Protein AF-A0A224YWE9-F1 (afdb_monomer_lite)

Organism: NCBI:txid60191

Radius of gyration: 20.82 Å; chains: 1; bounding box: 36×43×81 Å

Secondary structure (DSSP, 8-state):
-PPPPP-------SS-EEEEEEEETTEEEEEE--TTS-SSPPPEEEEEEEEE-SSSEEEEEEEEEE-TT--EEEEEEEEPTT-SEEEEEEEETTEEEEEEEE---TTGGGSSTT--SS-SS----------PPP-

InterPro domains:
  IPR015943 WD40/YVTN repeat-like-containing domain superfamily [G3DSA:2.130.10.10] (9-130)
  IPR045260 Guanine nucleotide-exchange factor Sec12-like [PTHR23284] (10-113)

Sequence (135 aa):
MALPKSGELLARVNFPLYSINVITERHILVAGGGGKSRTGIPNKIEIYELVPTKTTCKAEPVTRYPTGDCAIMNSTVFFHKGRKSFALAAGADEHCQMYTMRYCLLEDCREEDGDTRSERDRRGSSTALRRRRRS

Structure (mmCIF, N/CA/C/O backbone):
data_AF-A0A224YWE9-F1
#
_entry.id   AF-A0A224YWE9-F1
#
loop_
_atom_site.group_PDB
_atom_site.id
_atom_site.type_symbol
_atom_site.label_atom_id
_atom_site.label_alt_id
_atom_site.label_comp_id
_atom_site.label_asym_id
_atom_site.label_entity_id
_atom_site.label_seq_id
_atom_site.pdbx_PDB_ins_code
_atom_site.Cartn_x
_atom_site.Cartn_y
_atom_site.Cartn_z
_atom_site.occupancy
_atom_site.B_iso_or_equiv
_atom_site.auth_seq_id
_atom_site.auth_comp_id
_atom_site.auth_asym_id
_atom_site.auth_atom_id
_atom_site.pdbx_PDB_model_num
ATOM 1 N N . MET A 1 1 ? 4.416 -9.332 37.483 1.00 44.47 1 MET A N 1
ATOM 2 C CA . MET A 1 1 ? 3.768 -8.671 36.330 1.00 44.47 1 MET A CA 1
ATOM 3 C C . MET A 1 1 ? 4.340 -9.290 35.068 1.00 44.47 1 MET A C 1
ATOM 5 O O . MET A 1 1 ? 5.552 -9.252 34.908 1.00 44.47 1 MET A O 1
ATOM 9 N N . ALA A 1 2 ? 3.521 -9.942 34.242 1.00 56.31 2 ALA A N 1
ATOM 10 C CA . ALA A 1 2 ? 3.990 -10.469 32.961 1.00 56.31 2 ALA A CA 1
ATOM 11 C C . ALA A 1 2 ? 4.373 -9.293 32.049 1.00 56.31 2 ALA A C 1
ATOM 13 O O . ALA A 1 2 ? 3.619 -8.321 31.980 1.00 56.31 2 ALA A O 1
ATOM 14 N N . LEU A 1 3 ? 5.537 -9.362 31.389 1.00 58.19 3 LEU A N 1
ATOM 15 C CA . LEU A 1 3 ? 5.914 -8.370 30.382 1.00 58.19 3 LEU A CA 1
ATOM 16 C C . LEU A 1 3 ? 4.797 -8.272 29.328 1.00 58.19 3 LEU A C 1
ATOM 18 O O . LEU A 1 3 ? 4.246 -9.313 28.949 1.00 58.19 3 LEU A O 1
ATOM 22 N N . PRO A 1 4 ? 4.457 -7.062 28.846 1.00 58.03 4 PRO A N 1
ATOM 23 C CA . PRO A 1 4 ? 3.504 -6.925 27.756 1.00 58.03 4 PRO A CA 1
ATOM 24 C C . PRO A 1 4 ? 3.994 -7.781 26.587 1.00 58.03 4 PRO A C 1
ATOM 26 O O . PRO A 1 4 ? 5.151 -7.674 26.174 1.00 58.03 4 PRO A O 1
ATOM 29 N N . LYS A 1 5 ? 3.134 -8.694 26.118 1.00 63.00 5 LYS A N 1
ATOM 30 C CA . LYS A 1 5 ? 3.446 -9.583 24.996 1.00 63.00 5 LYS A CA 1
ATOM 31 C C . LYS A 1 5 ? 3.948 -8.731 23.830 1.00 63.00 5 LYS A C 1
ATOM 33 O O . LYS A 1 5 ? 3.297 -7.757 23.454 1.00 63.00 5 LYS A O 1
ATOM 38 N N . SER A 1 6 ? 5.115 -9.092 23.297 1.00 73.19 6 SER A N 1
ATOM 39 C CA . SER A 1 6 ? 5.687 -8.458 22.111 1.00 73.19 6 SER A CA 1
ATOM 40 C C . SER A 1 6 ? 4.702 -8.550 20.944 1.00 73.19 6 SER A C 1
ATOM 42 O O . SER A 1 6 ? 3.916 -9.496 20.893 1.00 73.19 6 SER A O 1
ATOM 44 N N . GLY A 1 7 ? 4.746 -7.565 20.043 1.00 73.69 7 GLY A N 1
ATOM 45 C CA . GLY A 1 7 ? 3.733 -7.321 19.010 1.00 73.69 7 GLY A CA 1
ATOM 46 C C . GLY A 1 7 ? 3.218 -8.559 18.263 1.00 73.69 7 GLY A C 1
ATOM 47 O O . GLY A 1 7 ? 3.940 -9.530 18.044 1.00 73.69 7 GLY A O 1
ATOM 48 N N . GLU A 1 8 ? 1.948 -8.502 17.862 1.00 84.88 8 GLU A N 1
ATOM 49 C CA . GLU A 1 8 ? 1.276 -9.562 17.109 1.00 84.88 8 GLU A CA 1
ATOM 50 C C . GLU A 1 8 ? 1.411 -9.347 15.594 1.00 84.88 8 GLU A C 1
ATOM 52 O O . GLU A 1 8 ? 1.525 -8.221 15.106 1.00 84.88 8 GLU A O 1
ATOM 57 N N . LEU A 1 9 ? 1.404 -10.444 14.836 1.00 88.31 9 LEU A N 1
ATOM 58 C CA . LEU A 1 9 ? 1.421 -10.409 13.378 1.00 88.31 9 LEU A CA 1
ATOM 59 C C . LEU A 1 9 ? 0.101 -9.829 12.840 1.00 88.31 9 LEU A C 1
ATOM 61 O O . LEU A 1 9 ? -0.935 -10.482 12.923 1.00 88.31 9 LEU A O 1
ATOM 65 N N . LEU A 1 10 ? 0.165 -8.645 12.226 1.00 90.88 10 LEU A N 1
ATOM 66 C CA . LEU A 1 10 ? -0.993 -7.976 11.619 1.00 90.88 10 LEU A CA 1
ATOM 67 C C . LEU A 1 10 ? -1.461 -8.643 10.318 1.00 90.88 10 LEU A C 1
ATOM 69 O O . LEU A 1 10 ? -2.640 -8.959 10.178 1.00 90.88 10 LEU A O 1
ATOM 73 N N . ALA A 1 11 ? -0.546 -8.842 9.365 1.00 91.75 11 ALA A N 1
ATOM 74 C CA . ALA A 1 11 ? -0.817 -9.459 8.067 1.00 91.75 11 ALA A CA 1
ATOM 75 C C . ALA A 1 11 ? 0.463 -10.010 7.428 1.00 91.75 11 ALA A C 1
ATOM 77 O O . ALA A 1 11 ? 1.579 -9.610 7.767 1.00 91.75 11 ALA A O 1
ATOM 78 N N . ARG A 1 12 ? 0.288 -10.917 6.461 1.00 92.75 12 ARG A N 1
ATOM 79 C CA . ARG A 1 12 ? 1.342 -11.349 5.537 1.00 92.75 12 ARG A CA 1
ATOM 80 C C . ARG A 1 12 ? 1.059 -10.776 4.158 1.00 92.75 12 ARG A C 1
ATOM 82 O O . ARG A 1 12 ? -0.071 -10.827 3.681 1.00 92.75 12 ARG A O 1
ATOM 89 N N . VAL A 1 13 ? 2.108 -10.275 3.524 1.00 93.38 13 VAL A N 1
ATOM 90 C CA . VAL A 1 13 ? 2.057 -9.670 2.195 1.00 93.38 13 VAL A CA 1
ATOM 91 C C . VAL A 1 13 ? 2.845 -10.556 1.231 1.00 93.38 13 VAL A C 1
ATOM 93 O O . VAL A 1 13 ? 3.848 -11.155 1.615 1.00 93.38 13 VAL A O 1
ATOM 96 N N . ASN A 1 14 ? 2.375 -10.681 -0.011 1.00 92.38 14 ASN A N 1
ATOM 97 C 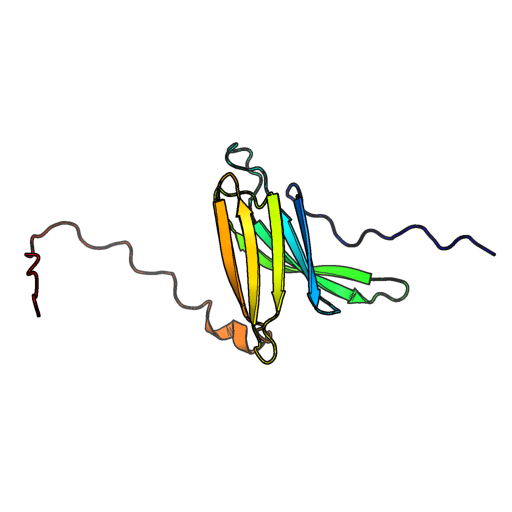CA . ASN A 1 14 ? 2.959 -11.566 -1.026 1.00 92.38 14 ASN A CA 1
ATOM 98 C C . ASN A 1 14 ? 3.957 -10.865 -1.971 1.00 92.38 14 ASN A C 1
ATOM 100 O O . ASN A 1 14 ? 4.228 -11.363 -3.060 1.00 92.38 14 ASN A O 1
ATOM 104 N N . PHE A 1 15 ? 4.475 -9.705 -1.574 1.00 93.75 15 PHE A N 1
ATOM 105 C CA . PHE A 1 15 ? 5.491 -8.940 -2.293 1.00 93.75 15 PHE A CA 1
ATOM 106 C C . PHE A 1 15 ? 6.419 -8.232 -1.290 1.00 93.75 15 PHE A C 1
ATOM 108 O O . PHE A 1 15 ? 6.005 -8.004 -0.149 1.00 93.75 15 PHE A O 1
ATOM 115 N N . PRO A 1 16 ? 7.658 -7.882 -1.683 1.00 94.88 16 PRO A N 1
ATOM 116 C CA . PRO A 1 16 ? 8.554 -7.076 -0.860 1.00 94.88 16 PRO A CA 1
ATOM 117 C C . PRO A 1 16 ? 7.916 -5.729 -0.512 1.00 94.88 16 PRO A C 1
ATOM 119 O O . PRO A 1 16 ? 7.610 -4.937 -1.400 1.00 94.88 16 PRO A O 1
ATOM 122 N N . LEU A 1 17 ? 7.698 -5.484 0.778 1.00 95.12 17 LEU A N 1
ATOM 123 C CA . LEU A 1 17 ? 7.091 -4.255 1.283 1.00 95.12 17 LEU A CA 1
ATOM 124 C C . LEU A 1 17 ? 8.181 -3.210 1.520 1.00 95.12 17 LEU A C 1
ATOM 126 O O . LEU A 1 17 ? 9.116 -3.459 2.279 1.00 95.12 17 LEU A O 1
ATOM 130 N N . TYR A 1 18 ? 8.039 -2.040 0.901 1.00 96.38 18 TYR A N 1
ATOM 131 C CA . TYR A 1 18 ? 9.003 -0.943 1.040 1.00 96.38 18 TYR A CA 1
ATOM 132 C C . TYR A 1 18 ? 8.424 0.276 1.753 1.00 96.38 18 TYR A C 1
ATOM 134 O O . TYR A 1 18 ? 9.163 1.047 2.360 1.00 96.38 18 TYR A O 1
ATOM 142 N N . SER A 1 19 ? 7.103 0.458 1.714 1.00 96.12 19 SER A N 1
ATOM 143 C CA . SER A 1 19 ? 6.453 1.610 2.328 1.00 96.12 19 SER A CA 1
ATOM 144 C C . SER A 1 19 ? 5.160 1.223 3.033 1.00 96.12 19 SER A C 1
ATOM 146 O O . SER A 1 19 ? 4.399 0.383 2.551 1.00 96.12 19 SER A O 1
ATOM 148 N N . ILE A 1 20 ? 4.919 1.864 4.177 1.00 96.50 20 ILE A N 1
ATOM 149 C CA . ILE A 1 20 ? 3.682 1.783 4.946 1.00 96.50 20 ILE A CA 1
ATOM 150 C C . ILE A 1 20 ? 3.247 3.196 5.335 1.00 96.50 20 ILE A C 1
ATOM 152 O O . ILE A 1 20 ? 4.067 4.004 5.765 1.00 96.50 20 ILE A O 1
ATOM 156 N N . ASN A 1 21 ? 1.960 3.493 5.191 1.00 96.25 21 ASN A N 1
ATOM 157 C CA . ASN A 1 21 ? 1.357 4.755 5.602 1.00 96.25 21 ASN A CA 1
ATOM 158 C C . ASN A 1 21 ? 0.038 4.488 6.322 1.00 96.25 21 ASN A C 1
ATOM 160 O O . ASN A 1 21 ? -0.774 3.684 5.872 1.00 96.25 21 ASN A O 1
ATOM 164 N N . VAL A 1 22 ? -0.204 5.191 7.424 1.00 94.44 22 VAL A N 1
ATOM 165 C CA . VAL A 1 22 ? -1.514 5.181 8.085 1.00 94.44 22 VAL A CA 1
ATOM 166 C C . VAL A 1 22 ? -2.405 6.179 7.354 1.00 94.44 22 VAL A C 1
ATOM 168 O O . VAL A 1 22 ? -2.064 7.359 7.281 1.00 94.44 22 VAL A O 1
ATOM 171 N N . ILE A 1 23 ? -3.519 5.711 6.787 1.00 93.12 23 ILE A N 1
ATOM 172 C CA . ILE A 1 23 ? -4.440 6.571 6.024 1.00 93.12 23 ILE A CA 1
ATOM 173 C C . ILE A 1 23 ? -5.683 6.958 6.829 1.00 93.12 23 ILE A C 1
ATOM 175 O O . ILE A 1 23 ? -6.215 8.049 6.658 1.00 93.12 23 ILE A O 1
ATOM 179 N N . THR A 1 24 ? -6.122 6.092 7.743 1.00 90.56 24 THR A N 1
ATOM 180 C CA . THR A 1 24 ? -7.184 6.376 8.720 1.00 90.56 24 THR A CA 1
ATOM 181 C C . THR A 1 24 ? -6.896 5.612 10.012 1.00 90.56 24 THR A C 1
ATOM 183 O O . THR A 1 24 ? -6.001 4.772 10.046 1.00 90.56 24 THR A O 1
ATOM 186 N N . GLU A 1 25 ? -7.697 5.826 11.056 1.00 90.44 25 GLU A N 1
ATOM 187 C CA . GLU A 1 25 ? -7.606 5.074 12.321 1.00 90.44 25 GLU A CA 1
ATOM 188 C C . GLU A 1 25 ? -7.750 3.555 12.143 1.00 90.44 25 GLU A C 1
ATOM 190 O O . GLU A 1 25 ? -7.247 2.778 12.951 1.00 90.44 25 GLU A O 1
ATOM 195 N N . ARG A 1 26 ? -8.431 3.130 11.073 1.00 92.44 26 ARG A N 1
ATOM 196 C CA . ARG A 1 26 ? -8.711 1.722 10.778 1.00 92.44 26 ARG A CA 1
ATOM 197 C C . ARG A 1 26 ? -8.090 1.239 9.480 1.00 92.44 26 ARG A C 1
ATOM 199 O O . ARG A 1 26 ? -8.371 0.119 9.096 1.00 92.44 26 ARG A O 1
ATOM 206 N N . HIS A 1 27 ? -7.271 2.033 8.795 1.00 93.69 27 HIS A N 1
ATOM 207 C CA . HIS A 1 27 ? -6.712 1.614 7.512 1.00 93.69 27 HIS A CA 1
ATOM 208 C C . HIS A 1 27 ? -5.243 1.976 7.379 1.00 93.69 27 HIS A C 1
ATOM 210 O O . HIS A 1 27 ? -4.834 3.117 7.620 1.00 93.69 27 HIS A O 1
ATOM 216 N N . ILE A 1 28 ? -4.478 1.001 6.905 1.00 95.94 28 ILE A N 1
ATOM 217 C CA . ILE A 1 28 ? -3.083 1.162 6.522 1.00 95.94 28 ILE A CA 1
ATOM 218 C C . ILE A 1 28 ? -2.944 0.934 5.022 1.00 95.94 28 ILE A C 1
ATOM 220 O O . ILE A 1 28 ? -3.591 0.067 4.441 1.00 95.94 28 ILE A O 1
ATOM 224 N N . LEU A 1 29 ? -2.082 1.719 4.401 1.00 96.00 29 LEU A N 1
ATOM 225 C CA . LEU A 1 29 ? -1.648 1.558 3.028 1.00 96.00 29 LEU A CA 1
ATOM 226 C C . LEU A 1 29 ? -0.253 0.953 3.053 1.00 96.00 29 LEU A C 1
ATOM 228 O O . LEU A 1 29 ? 0.638 1.476 3.719 1.00 96.00 29 LEU A O 1
ATOM 232 N N . VAL A 1 30 ? -0.059 -0.124 2.308 1.00 97.00 30 VAL A N 1
ATOM 233 C CA . VAL A 1 30 ? 1.242 -0.746 2.085 1.00 97.00 30 VAL A CA 1
ATOM 234 C C . VAL A 1 30 ? 1.575 -0.697 0.603 1.00 97.00 30 VAL A C 1
ATOM 236 O O . VAL A 1 30 ? 0.699 -0.827 -0.249 1.00 97.00 30 VAL A O 1
ATOM 239 N N . ALA A 1 31 ? 2.843 -0.489 0.280 1.00 96.81 31 ALA A N 1
ATOM 240 C CA . ALA A 1 31 ? 3.293 -0.419 -1.099 1.00 96.81 31 ALA A CA 1
ATOM 241 C C . ALA A 1 31 ? 4.662 -1.079 -1.262 1.00 96.81 31 ALA A C 1
ATOM 243 O O . ALA A 1 31 ? 5.485 -1.100 -0.338 1.00 96.81 31 ALA A O 1
ATOM 244 N N . GLY A 1 32 ? 4.881 -1.656 -2.439 1.00 96.06 32 GLY A N 1
ATOM 245 C CA . GLY A 1 32 ? 6.113 -2.364 -2.742 1.00 96.06 32 GLY A CA 1
ATOM 246 C C . GLY A 1 32 ? 6.034 -3.188 -4.017 1.00 96.06 32 GLY A C 1
ATOM 247 O O . GLY A 1 32 ? 5.144 -2.990 -4.850 1.00 96.06 32 GLY A O 1
ATOM 248 N N . GLY A 1 33 ? 6.981 -4.110 -4.176 1.00 95.31 33 GLY A N 1
ATOM 249 C CA . GLY A 1 33 ? 7.026 -4.985 -5.338 1.00 95.31 33 GLY A CA 1
ATOM 250 C C . GLY A 1 33 ? 8.378 -5.641 -5.603 1.00 95.31 33 GLY A C 1
ATOM 251 O O . GLY A 1 33 ? 9.333 -5.450 -4.860 1.00 95.31 33 GLY A O 1
ATOM 252 N N . GLY A 1 34 ? 8.446 -6.446 -6.666 1.00 92.50 34 GLY A N 1
ATOM 253 C CA . GLY A 1 34 ? 9.672 -7.112 -7.133 1.00 92.50 34 GLY A CA 1
ATOM 254 C C . GLY A 1 34 ? 10.461 -6.331 -8.195 1.00 92.50 34 GLY A C 1
ATOM 255 O O . GLY A 1 34 ? 11.484 -6.816 -8.690 1.00 92.50 34 GLY A O 1
ATOM 256 N N . GLY A 1 35 ? 9.979 -5.148 -8.580 1.00 88.19 35 GLY A N 1
ATOM 257 C CA . GLY A 1 35 ? 10.563 -4.311 -9.625 1.00 88.19 35 GLY A CA 1
ATOM 258 C C . GLY A 1 35 ? 10.380 -4.899 -11.027 1.00 88.19 35 GLY A C 1
ATOM 259 O O . GLY A 1 35 ? 9.470 -5.688 -11.281 1.00 88.19 35 GLY A O 1
ATOM 260 N N . LYS A 1 36 ? 11.280 -4.532 -11.945 1.00 86.81 36 LYS A N 1
ATOM 261 C CA . LYS A 1 36 ? 11.255 -4.915 -13.376 1.00 86.81 36 LYS A CA 1
ATOM 262 C C . LYS A 1 36 ? 11.831 -6.303 -13.678 1.00 86.81 36 LYS A C 1
ATOM 264 O O . LYS A 1 36 ? 12.020 -6.672 -14.834 1.00 86.81 36 LYS A O 1
ATOM 269 N N . SER A 1 37 ? 12.124 -7.091 -12.649 1.00 78.94 37 SER A N 1
ATOM 270 C CA . SER A 1 37 ? 12.944 -8.306 -12.741 1.00 78.94 37 SER A CA 1
ATOM 271 C C . SER A 1 37 ? 12.243 -9.534 -13.353 1.00 78.94 37 SER A C 1
ATOM 273 O O . SER A 1 37 ? 12.835 -10.608 -13.382 1.00 78.94 37 SER A O 1
ATOM 275 N N . ARG A 1 38 ? 10.996 -9.415 -13.850 1.00 74.00 38 ARG A N 1
ATOM 276 C CA . ARG A 1 38 ? 10.160 -10.532 -14.366 1.00 74.00 38 ARG A CA 1
ATOM 277 C C . ARG A 1 38 ? 10.114 -11.758 -13.437 1.00 74.00 38 ARG A C 1
ATOM 279 O O . ARG A 1 38 ? 9.912 -12.882 -13.881 1.00 74.00 38 ARG A O 1
ATOM 286 N N . THR A 1 39 ? 10.254 -11.540 -12.134 1.00 83.75 39 THR A N 1
ATOM 287 C CA . THR A 1 39 ? 10.283 -12.588 -11.100 1.00 83.75 39 THR A CA 1
ATOM 288 C C . THR A 1 39 ? 8.915 -13.205 -10.805 1.00 83.75 39 THR A C 1
ATOM 290 O O . THR A 1 39 ? 8.824 -14.145 -10.024 1.00 83.75 39 THR A O 1
ATOM 293 N N . GLY A 1 40 ? 7.837 -12.674 -11.392 1.00 86.62 40 GLY A N 1
ATOM 294 C CA . GLY A 1 40 ? 6.459 -13.054 -11.063 1.00 86.62 40 GLY A CA 1
ATOM 295 C C . GLY A 1 40 ? 5.933 -12.413 -9.773 1.00 86.62 40 GLY A C 1
ATOM 296 O O . GLY A 1 40 ? 4.787 -12.649 -9.396 1.00 86.62 40 GLY A O 1
ATOM 297 N N . ILE A 1 41 ? 6.740 -11.581 -9.108 1.00 92.56 41 ILE A N 1
ATOM 298 C CA . ILE A 1 41 ? 6.339 -10.838 -7.913 1.00 92.56 41 ILE A CA 1
ATOM 299 C C . ILE A 1 41 ? 5.608 -9.556 -8.343 1.00 92.56 41 ILE A C 1
ATOM 301 O O . ILE A 1 41 ? 6.187 -8.752 -9.078 1.00 92.56 41 ILE A O 1
ATOM 305 N N . PRO A 1 42 ? 4.361 -9.326 -7.894 1.00 92.69 42 PRO A N 1
ATOM 306 C CA . PRO A 1 42 ? 3.586 -8.165 -8.313 1.00 92.69 42 PRO A CA 1
ATOM 307 C C . PRO A 1 42 ? 4.101 -6.874 -7.669 1.00 92.69 42 PRO A C 1
ATOM 309 O O . PRO A 1 42 ? 4.449 -6.858 -6.488 1.00 92.69 42 PRO A O 1
ATOM 312 N N . ASN A 1 43 ? 4.056 -5.776 -8.423 1.00 94.31 43 ASN A N 1
ATOM 313 C CA . ASN A 1 43 ? 4.200 -4.424 -7.889 1.00 94.31 43 ASN A CA 1
ATOM 314 C C . ASN A 1 43 ? 2.805 -3.837 -7.651 1.00 94.31 43 ASN A C 1
ATOM 316 O O . ASN A 1 43 ? 1.972 -3.809 -8.567 1.00 94.31 43 ASN A O 1
ATOM 320 N N . LYS A 1 44 ? 2.514 -3.427 -6.415 1.00 95.12 44 LYS A N 1
ATOM 321 C CA . LYS A 1 44 ? 1.192 -2.899 -6.060 1.00 95.12 44 LYS A CA 1
ATOM 322 C C . LYS A 1 44 ? 1.213 -1.992 -4.839 1.00 95.12 44 LYS A C 1
ATOM 324 O O . LYS A 1 44 ? 2.098 -2.058 -3.985 1.00 95.12 44 LYS A O 1
ATOM 329 N N . ILE A 1 45 ? 0.165 -1.184 -4.767 1.00 95.75 45 ILE A N 1
ATOM 330 C CA . ILE A 1 45 ? -0.300 -0.516 -3.558 1.00 95.75 45 ILE A CA 1
ATOM 331 C C . ILE A 1 45 ? -1.502 -1.310 -3.044 1.00 95.75 45 ILE A C 1
ATOM 333 O O . ILE A 1 45 ? -2.379 -1.683 -3.821 1.00 95.75 45 ILE A O 1
ATOM 337 N N . GLU A 1 46 ? -1.554 -1.592 -1.751 1.00 95.75 46 GLU A N 1
ATOM 338 C CA . GLU A 1 46 ? -2.630 -2.357 -1.129 1.00 95.75 46 GLU A CA 1
ATOM 339 C C . GLU A 1 46 ? -3.070 -1.676 0.166 1.00 95.75 46 GLU A C 1
ATOM 341 O O . GLU A 1 46 ? -2.247 -1.192 0.940 1.00 95.75 46 GLU A O 1
ATOM 346 N N . ILE A 1 47 ? -4.377 -1.596 0.381 1.00 95.12 47 ILE A N 1
ATOM 347 C CA . ILE A 1 47 ? -4.982 -1.016 1.576 1.00 95.12 47 ILE A CA 1
ATOM 348 C C . ILE A 1 47 ? -5.529 -2.157 2.416 1.00 95.12 47 ILE A C 1
ATOM 350 O O . ILE A 1 47 ? -6.289 -2.988 1.916 1.00 95.12 47 ILE A O 1
ATOM 354 N N . TYR A 1 48 ? -5.164 -2.163 3.691 1.00 95.94 48 TYR A N 1
ATOM 355 C CA . TYR A 1 48 ? -5.676 -3.092 4.683 1.00 95.94 48 TYR A CA 1
ATOM 356 C C . TYR A 1 48 ? -6.533 -2.358 5.708 1.00 95.94 48 TYR A C 1
ATOM 358 O O . TYR A 1 48 ? -6.146 -1.288 6.182 1.00 95.94 48 TYR A O 1
ATOM 366 N N . GLU A 1 49 ? -7.656 -2.959 6.086 1.00 94.88 49 GLU A N 1
ATOM 367 C CA . GLU A 1 49 ? -8.452 -2.555 7.239 1.00 94.88 49 GLU A CA 1
ATOM 368 C C . GLU A 1 49 ? -7.953 -3.268 8.498 1.00 94.88 49 GLU A C 1
ATOM 370 O O . GLU A 1 49 ? -7.727 -4.477 8.506 1.00 94.88 49 GLU A O 1
ATOM 375 N N . LEU A 1 50 ? -7.795 -2.513 9.580 1.00 94.19 50 LEU A N 1
ATOM 376 C CA . LEU A 1 50 ? -7.504 -3.012 10.912 1.00 94.19 50 LEU A CA 1
ATOM 377 C C . LEU A 1 50 ? -8.813 -3.421 11.590 1.00 94.19 50 LEU A C 1
ATOM 379 O O . LEU A 1 50 ? -9.620 -2.577 11.989 1.00 94.19 50 LEU A O 1
ATOM 383 N N . VAL A 1 51 ? -8.989 -4.727 11.755 1.00 92.94 51 VAL A N 1
ATOM 384 C CA . VAL A 1 51 ? -10.140 -5.345 12.408 1.00 92.94 51 VAL A CA 1
ATOM 385 C C . VAL A 1 51 ? -9.772 -5.678 13.859 1.00 92.94 51 VAL A C 1
ATOM 387 O O . VAL A 1 51 ? -8.874 -6.499 14.103 1.00 92.94 51 VAL A O 1
ATOM 390 N N . PRO A 1 52 ? -10.435 -5.059 14.855 1.00 90.12 52 PRO A N 1
ATOM 391 C CA . PRO A 1 52 ? -10.221 -5.383 16.258 1.00 90.12 52 PRO A CA 1
ATOM 392 C C . PRO A 1 52 ? -10.575 -6.844 16.553 1.00 90.12 52 PRO A C 1
ATOM 394 O O . PRO A 1 52 ? -11.630 -7.346 16.178 1.00 90.12 52 PRO A O 1
ATOM 397 N N . THR A 1 53 ? -9.689 -7.524 17.265 1.00 86.44 53 THR A N 1
ATOM 398 C CA . THR A 1 53 ? -9.902 -8.852 17.847 1.00 86.44 53 THR A CA 1
ATOM 399 C C . THR A 1 53 ? -10.095 -8.700 19.363 1.00 86.44 53 THR A C 1
ATOM 401 O O . THR A 1 53 ? -9.876 -7.630 19.921 1.00 86.44 53 THR A O 1
ATOM 404 N N . LYS A 1 54 ? -10.492 -9.768 20.070 1.00 82.94 54 LYS A N 1
ATOM 405 C CA . LYS A 1 54 ? -10.731 -9.755 21.530 1.00 82.94 54 LYS A CA 1
ATOM 406 C C . LYS A 1 54 ? -9.565 -9.193 22.362 1.00 82.94 54 LYS A C 1
ATOM 408 O O . LYS A 1 54 ? -9.794 -8.728 23.472 1.00 82.94 54 LYS A O 1
ATOM 413 N N . THR A 1 55 ? -8.333 -9.282 21.858 1.00 81.44 55 THR A N 1
ATOM 414 C CA . THR A 1 55 ? -7.111 -8.894 22.583 1.00 81.44 55 THR A CA 1
ATOM 415 C C . THR A 1 55 ? -6.197 -7.934 21.820 1.00 81.44 55 THR A C 1
ATOM 417 O O . THR A 1 55 ? -5.371 -7.283 22.450 1.00 81.44 55 THR A O 1
ATOM 420 N N . THR A 1 56 ? -6.304 -7.864 20.490 1.00 85.88 56 THR A N 1
ATOM 421 C CA . THR A 1 56 ? -5.368 -7.177 19.571 1.00 85.88 56 THR A CA 1
ATOM 422 C C . THR A 1 56 ? -6.097 -6.779 18.277 1.00 85.88 56 THR A C 1
ATOM 424 O O . THR A 1 56 ? -7.312 -6.602 18.302 1.00 85.88 56 THR A O 1
ATOM 427 N N . CYS A 1 57 ? -5.409 -6.629 17.141 1.00 87.88 57 CYS A N 1
ATOM 428 C CA . CYS A 1 57 ? -6.015 -6.368 15.835 1.00 87.88 57 CYS A CA 1
ATOM 429 C C . CYS A 1 57 ? -5.374 -7.224 14.734 1.00 87.88 57 CYS A C 1
ATOM 431 O O . CYS A 1 57 ? -4.219 -7.635 14.835 1.00 87.88 57 CYS A O 1
ATOM 433 N N . LYS A 1 58 ? -6.146 -7.489 13.678 1.00 92.31 58 LYS A N 1
ATOM 434 C CA . LYS A 1 58 ? -5.698 -8.145 12.443 1.00 92.31 58 LYS A CA 1
ATOM 435 C C . LYS A 1 58 ? -5.899 -7.198 11.271 1.00 92.31 58 LYS A C 1
ATOM 437 O O . LYS A 1 58 ? -6.769 -6.338 11.337 1.00 92.31 58 LYS A O 1
ATOM 442 N N . ALA A 1 59 ? -5.103 -7.347 10.220 1.00 94.75 59 ALA A N 1
ATOM 443 C CA . ALA A 1 59 ?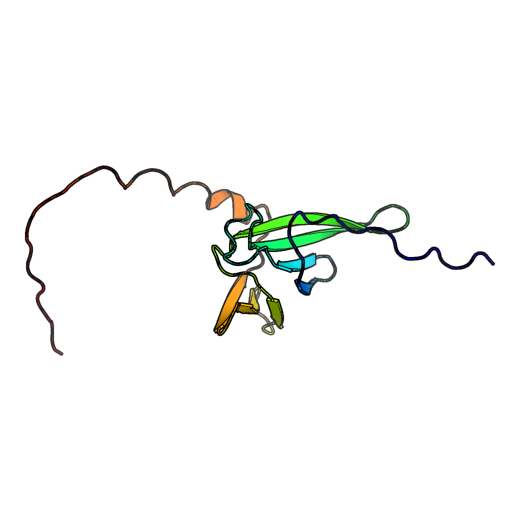 -5.216 -6.533 9.019 1.00 94.75 59 ALA A CA 1
ATOM 444 C C . ALA A 1 59 ? -5.784 -7.367 7.858 1.00 94.75 59 ALA A C 1
ATOM 446 O O . ALA A 1 59 ? -5.191 -8.375 7.470 1.00 94.75 59 ALA A O 1
ATOM 447 N N . GLU A 1 60 ? -6.907 -6.934 7.283 1.00 94.06 60 GLU A N 1
ATOM 448 C CA . GLU A 1 60 ? -7.575 -7.590 6.151 1.00 94.06 60 GLU A CA 1
ATOM 449 C C . GLU A 1 60 ? -7.466 -6.727 4.883 1.00 94.06 60 GLU A C 1
ATOM 451 O O . GLU A 1 60 ? -7.710 -5.525 4.952 1.00 94.06 60 GLU A O 1
ATOM 456 N N . PRO A 1 61 ? -7.066 -7.284 3.725 1.00 93.00 61 PRO A N 1
ATOM 457 C CA . PRO A 1 61 ? -6.900 -6.503 2.503 1.00 93.00 61 PRO A CA 1
ATOM 458 C C . PRO A 1 61 ? -8.264 -6.086 1.941 1.00 93.00 61 PRO A C 1
ATOM 460 O O . PRO A 1 61 ? -9.099 -6.937 1.641 1.00 93.00 61 PRO A O 1
ATOM 463 N N . VAL A 1 62 ? -8.463 -4.783 1.742 1.00 92.06 62 VAL A N 1
ATOM 464 C CA . VAL A 1 62 ? -9.720 -4.210 1.230 1.00 92.06 62 VAL A CA 1
ATOM 465 C C . VAL A 1 62 ? -9.598 -3.846 -0.245 1.00 92.06 62 VAL A C 1
ATOM 467 O O . VAL A 1 62 ? -10.444 -4.217 -1.053 1.00 92.06 62 VAL A O 1
ATOM 470 N N . THR A 1 63 ? -8.511 -3.167 -0.616 1.00 91.44 63 THR A N 1
ATOM 471 C CA . THR A 1 63 ? -8.325 -2.638 -1.974 1.00 91.44 63 THR A CA 1
ATOM 472 C C . THR A 1 63 ? -6.895 -2.846 -2.432 1.00 91.44 63 THR A C 1
ATOM 474 O O . THR A 1 63 ? -5.957 -2.702 -1.653 1.00 91.44 63 THR A O 1
ATOM 477 N N . ARG A 1 64 ? -6.711 -3.139 -3.720 1.00 93.69 64 ARG A N 1
ATOM 478 C CA . ARG A 1 64 ? -5.394 -3.258 -4.353 1.00 93.69 64 ARG A CA 1
ATOM 479 C C . ARG A 1 64 ? -5.349 -2.452 -5.642 1.00 93.69 64 ARG A C 1
ATOM 481 O O . ARG A 1 64 ? -6.312 -2.447 -6.400 1.00 93.69 64 ARG A O 1
ATOM 488 N N . TYR A 1 65 ? -4.212 -1.827 -5.906 1.00 94.25 65 TYR A N 1
ATOM 489 C CA . TYR A 1 65 ? -3.942 -1.098 -7.134 1.00 94.25 65 TYR A CA 1
ATOM 490 C C . TYR A 1 65 ? -2.607 -1.574 -7.727 1.00 94.25 65 TYR A C 1
ATOM 492 O O . TYR A 1 65 ? -1.562 -1.385 -7.093 1.00 94.25 65 TYR A O 1
ATOM 500 N N . PRO A 1 66 ? -2.607 -2.222 -8.906 1.00 94.19 66 PRO A N 1
ATOM 501 C CA . PRO A 1 66 ? -1.376 -2.657 -9.554 1.00 94.19 66 PRO A CA 1
ATOM 502 C C . PRO A 1 66 ? -0.600 -1.452 -10.100 1.00 94.19 66 PRO A C 1
ATOM 504 O O . PRO A 1 66 ? -1.158 -0.605 -10.792 1.00 94.19 66 PRO A O 1
ATOM 507 N N . THR A 1 67 ? 0.707 -1.400 -9.841 1.00 93.00 67 THR A N 1
ATOM 508 C CA . THR A 1 67 ? 1.600 -0.327 -10.327 1.00 93.00 67 THR A CA 1
ATOM 509 C C . THR A 1 67 ? 2.417 -0.753 -11.552 1.00 93.00 67 THR A C 1
ATOM 511 O O . THR A 1 67 ? 3.385 -0.096 -11.932 1.00 93.00 67 THR A O 1
ATOM 514 N N . GLY A 1 68 ? 2.020 -1.857 -12.196 1.00 90.56 68 GLY A N 1
AT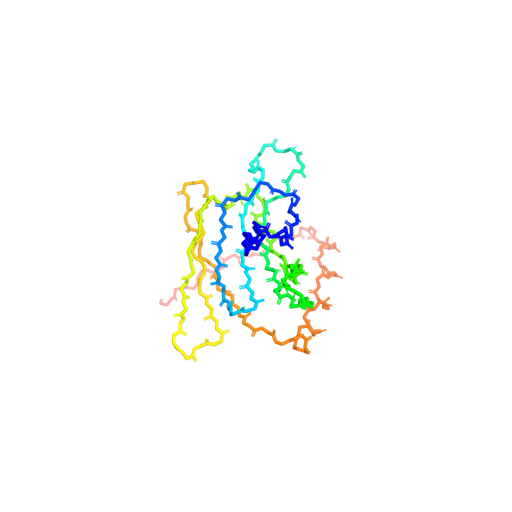OM 515 C CA . GLY A 1 68 ? 2.678 -2.400 -13.382 1.00 90.56 68 GLY A CA 1
ATOM 516 C C . GLY A 1 68 ? 4.115 -2.822 -13.084 1.00 90.56 68 GLY A C 1
ATOM 517 O O . GLY A 1 68 ? 4.365 -3.613 -12.177 1.00 90.56 68 GLY A O 1
ATOM 518 N N . ASP A 1 69 ? 5.058 -2.265 -13.833 1.00 90.12 69 ASP A N 1
ATOM 519 C CA . ASP A 1 69 ? 6.491 -2.551 -13.707 1.00 90.12 69 ASP A CA 1
ATOM 520 C C . ASP A 1 69 ? 7.189 -1.715 -12.619 1.00 90.12 69 ASP A C 1
ATOM 522 O O . ASP A 1 69 ? 8.371 -1.910 -12.337 1.00 90.12 69 ASP A O 1
ATOM 526 N N . CYS A 1 70 ? 6.467 -0.778 -12.002 1.00 90.44 70 CYS A N 1
ATOM 527 C CA . CYS A 1 70 ? 7.016 0.183 -11.056 1.00 90.44 70 CYS A CA 1
ATOM 528 C C . CYS A 1 70 ? 6.834 -0.306 -9.616 1.00 90.44 70 CYS A C 1
ATOM 530 O O . CYS A 1 70 ? 5.728 -0.245 -9.075 1.00 90.44 70 CYS A O 1
ATOM 532 N N . ALA A 1 71 ? 7.908 -0.760 -8.968 1.00 94.44 71 ALA A N 1
ATOM 533 C CA . ALA A 1 71 ? 7.891 -1.012 -7.528 1.00 94.44 71 ALA A CA 1
ATOM 534 C C . ALA A 1 71 ? 7.892 0.316 -6.761 1.00 94.44 71 ALA A C 1
ATOM 536 O O . ALA A 1 71 ? 8.736 1.179 -6.998 1.00 94.44 71 ALA A O 1
ATOM 537 N N . ILE A 1 72 ? 6.951 0.476 -5.830 1.00 96.19 72 ILE A N 1
ATOM 538 C CA . ILE A 1 72 ? 6.906 1.660 -4.970 1.00 96.19 72 ILE A CA 1
ATOM 539 C C . ILE A 1 72 ? 7.914 1.481 -3.841 1.00 96.19 72 ILE A C 1
ATOM 541 O O . ILE A 1 72 ? 7.702 0.655 -2.960 1.00 96.19 72 ILE A O 1
ATOM 545 N N . MET A 1 73 ? 8.995 2.255 -3.866 1.00 95.25 73 MET A N 1
ATOM 546 C CA . MET A 1 73 ? 10.122 2.131 -2.933 1.00 95.25 73 MET A CA 1
ATOM 547 C C . MET A 1 73 ? 9.966 3.026 -1.703 1.00 95.25 73 MET A C 1
ATOM 549 O O . MET A 1 73 ? 10.450 2.713 -0.621 1.00 95.25 73 MET A O 1
ATOM 553 N N . ASN A 1 74 ? 9.290 4.158 -1.859 1.00 96.25 74 ASN A N 1
ATOM 554 C CA . ASN A 1 74 ? 8.918 5.043 -0.766 1.00 96.25 74 ASN A CA 1
ATOM 555 C C . ASN A 1 74 ? 7.580 5.697 -1.096 1.00 96.25 74 ASN A C 1
ATOM 557 O O . ASN A 1 74 ? 7.176 5.766 -2.257 1.00 96.25 74 ASN A O 1
ATOM 561 N N . SER A 1 75 ? 6.873 6.166 -0.076 1.00 96.69 75 SER A N 1
ATOM 562 C CA . SER A 1 75 ? 5.685 6.973 -0.305 1.00 96.69 75 SER A CA 1
ATOM 563 C C . SER A 1 75 ? 5.342 7.831 0.900 1.00 96.69 75 SER A C 1
ATOM 565 O O . SER A 1 75 ? 5.727 7.515 2.025 1.00 96.69 75 SER A O 1
ATOM 567 N N . THR A 1 76 ? 4.612 8.912 0.647 1.00 96.38 76 THR A N 1
ATOM 568 C CA . THR A 1 76 ? 4.061 9.795 1.673 1.00 96.38 76 THR A CA 1
ATOM 569 C C . THR A 1 76 ? 2.630 10.173 1.323 1.00 96.38 76 THR A C 1
ATOM 571 O O . THR A 1 76 ? 2.279 10.333 0.149 1.00 96.38 76 THR A O 1
ATOM 574 N N . VAL A 1 77 ? 1.796 10.298 2.351 1.00 95.50 77 VAL A N 1
ATOM 575 C CA . VAL A 1 77 ? 0.380 10.647 2.224 1.00 95.50 77 VAL A CA 1
ATOM 576 C C . VAL A 1 77 ? 0.142 12.088 2.652 1.00 95.50 77 VAL A C 1
ATOM 578 O O . VAL A 1 77 ? 0.652 12.553 3.670 1.00 95.50 77 VAL A O 1
ATOM 581 N N . PHE A 1 78 ? -0.664 12.801 1.874 1.00 93.94 78 PHE A N 1
ATOM 582 C CA . PHE A 1 78 ? -1.084 14.163 2.158 1.00 93.94 78 PHE A CA 1
ATOM 583 C C . PHE A 1 78 ? -2.609 14.246 2.211 1.00 93.94 78 PHE A C 1
ATOM 585 O O . PHE A 1 78 ? -3.305 13.987 1.225 1.00 93.94 78 PHE A O 1
ATOM 592 N N . PHE A 1 79 ? -3.134 14.645 3.368 1.00 91.62 79 PHE A N 1
ATOM 593 C CA . PHE A 1 79 ? -4.569 14.793 3.585 1.00 91.62 79 PHE A CA 1
ATOM 594 C C . PHE A 1 79 ? -5.017 16.219 3.280 1.00 91.62 79 PHE A C 1
ATOM 596 O O . PHE A 1 79 ? -4.541 17.189 3.872 1.00 91.62 79 PHE A O 1
ATOM 603 N N . HIS A 1 80 ? -5.988 16.352 2.382 1.00 85.44 80 HIS A N 1
ATOM 604 C CA . HIS A 1 80 ? -6.617 17.636 2.112 1.00 85.44 80 HIS A CA 1
ATOM 605 C C . HIS A 1 80 ? -7.680 17.931 3.175 1.00 85.44 80 HIS A C 1
ATOM 607 O O . HIS A 1 80 ? -8.637 17.172 3.334 1.00 85.44 80 HIS A O 1
ATOM 613 N N . LYS A 1 81 ? -7.558 19.066 3.873 1.00 83.12 81 LYS A N 1
ATOM 614 C CA . LYS A 1 81 ? -8.586 19.518 4.822 1.00 83.12 81 LYS A CA 1
ATOM 615 C C . LYS A 1 81 ? -9.935 19.667 4.107 1.00 83.12 81 LYS A C 1
ATOM 617 O O . LYS A 1 81 ? -10.027 20.354 3.093 1.00 83.12 81 LYS A O 1
ATOM 622 N N . GLY A 1 82 ? -10.970 19.014 4.637 1.00 79.12 82 GLY A N 1
ATOM 623 C CA . GLY A 1 82 ? -12.348 19.124 4.146 1.00 79.12 82 GLY A CA 1
ATOM 624 C C . GLY A 1 82 ? -12.672 18.350 2.861 1.00 79.12 82 GLY A C 1
ATOM 625 O O . GLY A 1 82 ? -13.789 18.472 2.367 1.00 79.12 82 GLY A O 1
ATOM 626 N N . ARG A 1 83 ? -11.749 17.548 2.308 1.00 81.25 83 ARG A N 1
ATOM 627 C CA . ARG A 1 83 ? -12.032 16.685 1.147 1.00 81.25 83 ARG A CA 1
ATOM 628 C C . ARG A 1 83 ? -12.046 15.215 1.554 1.00 81.25 83 ARG A C 1
ATOM 630 O O . ARG A 1 83 ? -11.195 14.776 2.319 1.00 81.25 83 ARG A O 1
ATOM 637 N N . LYS A 1 84 ? -12.948 14.428 0.960 1.00 84.44 84 LYS A N 1
ATOM 638 C CA . LYS A 1 84 ? -12.987 12.956 1.087 1.00 84.44 84 LYS A CA 1
ATOM 639 C C . LYS A 1 84 ? -11.916 12.259 0.226 1.00 84.44 84 LYS A C 1
ATOM 641 O O . LYS A 1 84 ? -12.142 11.179 -0.312 1.00 84.44 84 LYS A O 1
ATOM 646 N N . SER A 1 85 ? -10.762 12.893 0.048 1.00 90.19 85 SER A N 1
ATOM 647 C CA . SER A 1 85 ? -9.675 12.385 -0.785 1.00 90.19 85 SER A CA 1
ATOM 648 C C . SER A 1 85 ? -8.322 12.771 -0.214 1.00 90.19 85 SER A C 1
ATOM 650 O O . SER A 1 85 ? -8.161 13.881 0.300 1.00 90.19 85 SER A O 1
ATOM 652 N N . PHE A 1 86 ? -7.338 11.903 -0.392 1.00 92.44 86 PHE A N 1
ATOM 653 C CA . PHE A 1 86 ? -5.948 12.167 -0.048 1.00 92.44 86 PHE A CA 1
ATOM 654 C C . PHE A 1 86 ? -5.050 11.955 -1.265 1.00 92.44 86 PHE A C 1
ATOM 656 O O . PHE A 1 86 ? -5.387 11.210 -2.188 1.00 92.44 86 PHE A O 1
ATOM 663 N N . ALA A 1 87 ? -3.918 12.649 -1.276 1.00 94.62 87 ALA A N 1
ATOM 664 C CA . ALA A 1 87 ? -2.883 12.453 -2.273 1.00 94.62 87 ALA A CA 1
ATOM 665 C C . ALA A 1 87 ? -1.816 11.507 -1.714 1.00 94.62 87 ALA A C 1
ATOM 667 O O . ALA A 1 87 ? -1.430 11.614 -0.552 1.00 94.62 87 ALA A O 1
ATOM 668 N N . LEU A 1 88 ? -1.329 10.598 -2.546 1.00 95.88 88 LEU A N 1
ATOM 669 C CA . LEU A 1 88 ? -0.188 9.740 -2.262 1.00 95.88 88 LEU A CA 1
ATOM 670 C C . LEU A 1 88 ? 0.913 10.102 -3.252 1.00 95.88 88 LEU A C 1
ATOM 672 O O . LEU A 1 88 ? 0.734 9.938 -4.456 1.00 95.88 88 LEU A O 1
ATOM 676 N N . ALA A 1 89 ? 2.044 10.581 -2.752 1.00 96.88 89 ALA A N 1
ATOM 677 C CA . ALA A 1 89 ? 3.260 10.705 -3.542 1.00 96.88 89 ALA A CA 1
ATOM 678 C C . ALA A 1 89 ? 4.065 9.417 -3.362 1.00 96.88 89 ALA A C 1
ATOM 680 O O . ALA A 1 89 ? 4.411 9.064 -2.235 1.00 96.88 89 ALA A O 1
ATOM 681 N N . ALA A 1 90 ? 4.321 8.701 -4.451 1.00 96.88 90 ALA A N 1
ATOM 682 C CA . ALA A 1 90 ? 4.982 7.407 -4.436 1.00 96.88 90 ALA A CA 1
ATOM 683 C C . ALA A 1 90 ? 6.241 7.453 -5.305 1.00 96.88 90 ALA A C 1
ATOM 685 O O . ALA A 1 90 ? 6.167 7.701 -6.510 1.00 96.88 90 ALA A O 1
ATOM 686 N N . GLY A 1 91 ? 7.394 7.218 -4.686 1.00 96.62 91 GLY A N 1
ATOM 687 C CA . GLY A 1 91 ? 8.663 7.076 -5.382 1.00 96.62 91 GLY A CA 1
ATOM 688 C C . GLY A 1 91 ? 8.759 5.704 -6.038 1.00 96.62 91 GLY A C 1
ATOM 689 O O . GLY A 1 91 ? 8.673 4.679 -5.356 1.00 96.62 91 GLY A O 1
ATOM 690 N N . ALA A 1 92 ? 8.956 5.696 -7.351 1.00 93.31 92 ALA A N 1
ATOM 691 C CA . ALA A 1 92 ? 9.202 4.511 -8.155 1.00 93.31 92 ALA A CA 1
ATOM 692 C C . ALA A 1 92 ? 10.384 4.777 -9.091 1.00 93.31 92 ALA A C 1
ATOM 694 O O . ALA A 1 92 ? 10.328 5.682 -9.925 1.00 93.31 92 ALA A O 1
ATOM 695 N N . ASP A 1 93 ? 11.441 3.978 -8.959 1.00 88.25 93 ASP A N 1
ATOM 696 C CA . ASP A 1 93 ? 12.708 4.161 -9.672 1.00 88.25 93 ASP A CA 1
ATOM 697 C C . ASP A 1 93 ? 13.230 5.616 -9.555 1.00 88.25 93 ASP A C 1
ATOM 699 O O . ASP A 1 93 ? 13.528 6.085 -8.457 1.00 88.25 93 ASP A O 1
ATOM 703 N N . GLU A 1 94 ? 13.315 6.338 -10.676 1.00 91.06 94 GLU A N 1
ATOM 704 C CA . GLU A 1 94 ? 13.810 7.720 -10.785 1.00 91.06 94 GLU A CA 1
ATOM 705 C C . GLU A 1 94 ? 12.683 8.770 -10.788 1.00 91.06 94 GLU A C 1
ATOM 707 O O . GLU A 1 94 ? 12.906 9.951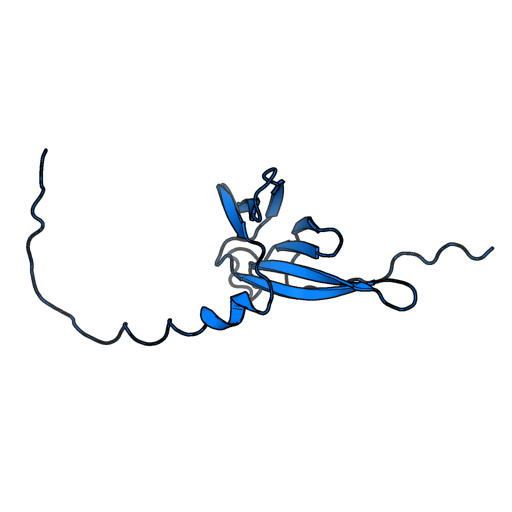 -11.066 1.00 91.06 94 GLU A O 1
ATOM 712 N N . HIS A 1 95 ? 11.443 8.358 -10.515 1.00 92.25 95 HIS A N 1
ATOM 713 C CA . HIS A 1 95 ? 10.267 9.215 -10.617 1.00 92.25 95 HIS A CA 1
ATOM 714 C C . HIS A 1 95 ? 9.432 9.198 -9.337 1.00 92.25 95 HIS A C 1
ATOM 716 O O . HIS A 1 95 ? 9.379 8.217 -8.600 1.00 92.25 95 HIS A O 1
ATOM 722 N N . CYS A 1 96 ? 8.730 10.301 -9.087 1.00 95.12 96 CYS A N 1
ATOM 723 C CA . CYS A 1 96 ? 7.706 10.382 -8.054 1.00 95.12 96 CYS A CA 1
ATOM 724 C C . CYS A 1 96 ? 6.348 10.550 -8.732 1.00 95.12 96 CYS A C 1
ATOM 726 O O . CYS A 1 96 ? 6.098 11.556 -9.399 1.00 95.12 96 CYS A O 1
ATOM 728 N N . GLN A 1 97 ? 5.482 9.553 -8.584 1.00 94.62 97 GLN A N 1
ATOM 729 C CA . GLN A 1 97 ? 4.139 9.572 -9.141 1.00 94.62 97 GLN A CA 1
ATOM 730 C C . GLN A 1 97 ? 3.130 9.953 -8.062 1.00 94.62 97 GLN A C 1
ATOM 732 O O . GLN A 1 97 ? 3.146 9.412 -6.957 1.00 94.62 97 GLN A O 1
ATOM 737 N N . MET A 1 98 ? 2.233 10.880 -8.393 1.00 94.94 98 MET A N 1
ATOM 738 C CA . MET A 1 98 ? 1.139 11.269 -7.510 1.00 94.94 98 MET A CA 1
ATOM 739 C C . MET A 1 98 ? -0.136 10.500 -7.850 1.00 94.94 98 MET A C 1
ATOM 741 O O . MET A 1 98 ? -0.578 10.489 -8.997 1.00 94.94 98 MET A O 1
ATOM 745 N N . TYR A 1 99 ? -0.759 9.926 -6.829 1.00 93.81 99 TYR A N 1
ATOM 746 C CA . TYR A 1 99 ? -2.065 9.285 -6.893 1.00 93.81 99 TYR A CA 1
ATOM 747 C C . TYR A 1 99 ? -3.061 10.098 -6.073 1.00 93.81 99 TYR A C 1
ATOM 749 O O . TYR A 1 99 ? -2.735 10.572 -4.988 1.00 93.81 99 TYR A O 1
ATOM 757 N N . THR A 1 100 ? -4.287 10.249 -6.571 1.00 93.19 100 THR A N 1
ATOM 758 C CA . THR A 1 100 ? -5.398 10.800 -5.784 1.00 93.19 100 THR A CA 1
ATOM 759 C C . THR A 1 100 ? -6.327 9.659 -5.413 1.00 93.19 100 THR A C 1
ATOM 761 O O . THR A 1 100 ? -6.933 9.052 -6.291 1.00 93.19 100 THR A O 1
ATOM 764 N N . MET A 1 101 ? -6.440 9.371 -4.123 1.00 90.12 101 MET A N 1
ATOM 765 C CA . MET A 1 101 ? -7.311 8.324 -3.600 1.00 90.12 101 MET A CA 1
ATOM 766 C C . MET A 1 1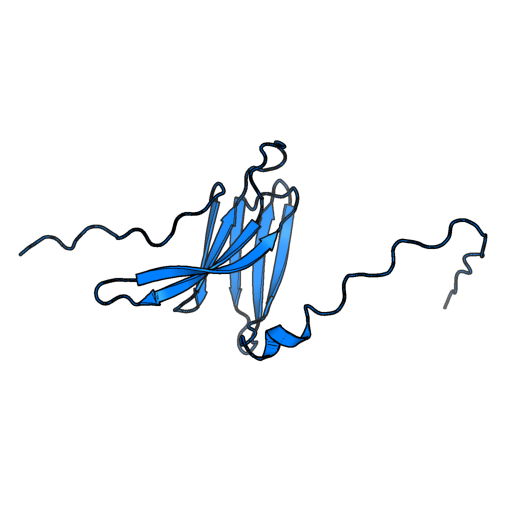01 ? -8.553 8.957 -2.982 1.00 90.12 101 MET A C 1
ATOM 768 O O . MET A 1 101 ? -8.459 9.961 -2.273 1.00 90.12 101 MET A O 1
ATOM 772 N N . ARG A 1 102 ? -9.724 8.387 -3.271 1.00 88.75 102 ARG A N 1
ATOM 773 C CA . ARG A 1 102 ? -11.017 8.818 -2.725 1.00 88.75 102 ARG A CA 1
ATOM 774 C C . ARG A 1 102 ? -11.541 7.757 -1.769 1.00 88.75 102 ARG A C 1
ATOM 776 O O . ARG A 1 102 ? -11.388 6.569 -2.030 1.00 88.75 102 ARG A O 1
ATOM 783 N N . TYR A 1 103 ? -12.156 8.197 -0.676 1.00 83.12 103 TYR A N 1
ATOM 784 C CA . TYR A 1 103 ? -12.908 7.300 0.194 1.00 83.12 103 TYR A CA 1
ATOM 785 C C . TYR A 1 103 ? -14.257 7.013 -0.457 1.00 83.12 103 TYR A C 1
ATOM 787 O O . TYR A 1 103 ? -15.041 7.940 -0.662 1.00 83.12 103 TYR A O 1
ATOM 795 N N . CYS A 1 104 ? -14.515 5.746 -0.751 1.00 75.75 104 CYS A N 1
ATOM 796 C CA . CYS A 1 104 ? -15.816 5.270 -1.202 1.00 75.75 104 CYS A CA 1
ATOM 797 C C . CYS A 1 104 ? -16.395 4.372 -0.109 1.00 75.75 104 CYS A C 1
ATOM 799 O O . CYS A 1 104 ? -15.658 3.595 0.505 1.00 75.75 104 CYS A O 1
ATOM 801 N N . LEU A 1 105 ? -17.694 4.491 0.164 1.00 74.06 105 LEU A N 1
ATOM 802 C CA . LEU A 1 105 ? -18.372 3.493 0.981 1.00 74.06 105 LEU A CA 1
ATOM 803 C C . LEU A 1 105 ? -18.596 2.250 0.113 1.00 74.06 105 LEU A C 1
ATOM 805 O O . LEU A 1 105 ? -18.776 2.357 -1.095 1.00 74.06 105 LEU A O 1
ATOM 809 N N . LEU A 1 106 ? -18.580 1.062 0.719 1.00 64.31 106 LEU A N 1
ATOM 810 C CA . LEU A 1 106 ? -18.771 -0.213 0.007 1.00 64.31 106 LEU A CA 1
ATOM 811 C C . LEU A 1 106 ? -20.078 -0.275 -0.806 1.00 64.31 106 LEU A C 1
ATOM 813 O O . LEU A 1 106 ? -20.170 -1.056 -1.751 1.00 64.31 106 LEU A O 1
ATOM 817 N N . GLU A 1 107 ? -21.070 0.541 -0.451 1.00 60.94 107 GLU A N 1
ATOM 818 C CA . GLU A 1 107 ? -22.336 0.673 -1.176 1.00 60.94 107 GLU A CA 1
ATOM 819 C C . GLU A 1 107 ? -22.167 1.419 -2.510 1.00 60.94 107 GLU A C 1
ATOM 821 O O . GLU A 1 107 ? -22.797 1.038 -3.491 1.00 60.94 107 GLU A O 1
ATOM 826 N N . ASP A 1 108 ? -21.239 2.378 -2.584 1.00 56.84 108 ASP A N 1
ATOM 827 C CA . ASP A 1 108 ? -20.980 3.199 -3.776 1.00 56.84 108 ASP A CA 1
ATOM 828 C C . ASP A 1 108 ? -20.107 2.468 -4.819 1.00 56.84 108 ASP A C 1
ATOM 830 O O . ASP A 1 108 ? -20.130 2.786 -6.004 1.00 56.84 108 ASP A O 1
ATOM 834 N N . CYS A 1 109 ? -19.320 1.468 -4.403 1.00 53.44 109 CYS A N 1
ATOM 835 C CA . CYS A 1 109 ? -18.368 0.768 -5.280 1.00 53.44 109 CYS A CA 1
ATOM 836 C C . CYS A 1 109 ? -18.999 -0.320 -6.168 1.00 53.44 109 CYS A C 1
ATOM 838 O O . CYS A 1 109 ? -18.312 -0.883 -7.018 1.00 53.44 109 CYS A O 1
ATOM 840 N N . ARG A 1 110 ? -20.276 -0.672 -5.964 1.00 50.16 110 ARG A N 1
ATOM 841 C CA . ARG A 1 110 ? -20.944 -1.754 -6.716 1.00 50.16 110 ARG A CA 1
ATOM 842 C C . ARG A 1 110 ? -21.351 -1.360 -8.137 1.00 50.16 110 ARG A C 1
ATOM 844 O O . ARG A 1 110 ? -21.739 -2.235 -8.906 1.00 50.16 110 ARG A O 1
ATOM 851 N N . GLU A 1 111 ? -21.262 -0.079 -8.483 1.00 44.81 111 GLU A N 1
ATOM 852 C CA . GLU A 1 111 ? -21.764 0.447 -9.756 1.00 44.81 111 GLU A CA 1
ATOM 853 C C . GLU A 1 111 ? -20.684 0.577 -10.850 1.00 44.81 111 GLU A C 1
ATOM 855 O O . GLU A 1 111 ? -21.032 0.657 -12.024 1.00 44.81 111 GLU A O 1
ATOM 860 N N . GLU A 1 112 ? -19.384 0.536 -10.518 1.00 48.66 112 GLU A N 1
ATOM 861 C CA . GLU A 1 112 ? -18.305 0.815 -11.492 1.00 48.66 112 GLU A CA 1
ATOM 862 C C . GLU A 1 112 ? -17.642 -0.430 -12.127 1.00 48.66 112 GLU A C 1
ATOM 864 O O . GLU A 1 112 ? -16.963 -0.305 -13.144 1.00 48.66 112 GLU A O 1
ATOM 869 N N . ASP A 1 113 ? -17.875 -1.647 -11.619 1.00 42.53 113 ASP A N 1
ATOM 870 C CA . ASP A 1 113 ? -17.249 -2.888 -12.138 1.00 42.53 113 ASP A CA 1
ATOM 871 C C . ASP A 1 113 ? -17.920 -3.454 -13.421 1.00 42.53 113 ASP A C 1
ATOM 873 O O . ASP A 1 113 ? -17.659 -4.585 -13.844 1.00 42.53 113 ASP A O 1
ATOM 877 N N . GLY A 1 114 ? -18.808 -2.680 -14.056 1.00 37.16 114 GLY A N 1
ATOM 878 C CA . GLY A 1 114 ? -19.681 -3.125 -15.148 1.00 37.16 114 GLY A CA 1
ATOM 879 C C . GLY A 1 114 ? -19.221 -2.853 -16.585 1.00 37.16 114 GLY A C 1
ATOM 880 O O . GLY A 1 114 ? -19.860 -3.375 -17.495 1.00 37.16 114 GLY A O 1
ATOM 881 N N . ASP A 1 115 ? -18.157 -2.080 -16.839 1.00 38.81 115 ASP A N 1
ATOM 882 C CA . ASP A 1 115 ? -17.895 -1.583 -18.205 1.00 38.81 115 ASP A CA 1
ATOM 883 C C . ASP A 1 115 ? -16.418 -1.617 -18.634 1.00 38.81 115 ASP A C 1
ATOM 885 O O . ASP A 1 115 ? -15.756 -0.601 -18.848 1.00 38.81 115 ASP A O 1
ATOM 889 N N . THR A 1 116 ? -15.834 -2.815 -18.757 1.00 41.44 116 THR A N 1
ATOM 890 C CA . THR A 1 116 ? -14.546 -2.959 -19.473 1.00 41.44 116 THR A CA 1
ATOM 891 C C . THR A 1 116 ? -14.382 -4.287 -20.212 1.00 41.44 116 THR A C 1
ATOM 893 O O . THR A 1 116 ? -13.296 -4.872 -20.254 1.00 41.44 116 THR A O 1
ATOM 896 N N . ARG A 1 117 ? -15.449 -4.786 -20.847 1.00 44.03 117 ARG A N 1
ATOM 897 C CA . ARG A 1 117 ? -15.358 -5.939 -21.760 1.00 44.03 117 ARG A CA 1
ATOM 898 C C . ARG A 1 117 ? -16.260 -5.805 -22.986 1.00 44.03 117 ARG A C 1
ATOM 900 O O . ARG A 1 117 ? -17.211 -6.561 -23.103 1.00 44.03 117 ARG A O 1
ATOM 907 N N . SER A 1 118 ? -15.889 -4.940 -23.933 1.00 42.25 118 SER A N 1
ATOM 908 C CA . SER A 1 118 ? -16.051 -5.194 -25.381 1.00 42.25 118 SER A CA 1
ATOM 909 C C . SER A 1 118 ? -15.698 -3.958 -26.211 1.00 42.25 118 SER A C 1
ATOM 911 O O . SER A 1 118 ? -16.589 -3.172 -26.486 1.00 42.25 118 SER A O 1
ATOM 913 N N . GLU A 1 119 ? -14.445 -3.779 -26.651 1.00 42.47 119 GLU A N 1
ATOM 914 C CA . GLU A 1 119 ? -14.155 -2.907 -27.816 1.00 42.47 119 GLU A CA 1
ATOM 915 C C . GLU A 1 119 ? -12.709 -3.019 -28.346 1.00 42.47 119 GLU A C 1
ATOM 917 O O . GLU A 1 119 ? -12.036 -2.031 -28.625 1.00 42.47 119 GLU A O 1
ATOM 922 N N . ARG A 1 120 ? -12.174 -4.237 -28.505 1.00 37.84 120 ARG A N 1
ATOM 923 C CA . ARG A 1 120 ? -10.917 -4.437 -29.261 1.00 37.84 120 ARG A CA 1
ATOM 924 C C . ARG A 1 120 ? -10.976 -5.625 -30.201 1.00 37.84 120 ARG A C 1
ATOM 926 O O . ARG A 1 120 ? -10.044 -6.413 -30.272 1.00 37.84 120 ARG A O 1
ATOM 933 N N . ASP A 1 121 ? -12.071 -5.717 -30.941 1.00 42.50 121 ASP A N 1
ATOM 934 C CA . ASP A 1 121 ? -12.097 -6.571 -32.118 1.00 42.50 121 ASP A CA 1
ATOM 935 C C . ASP A 1 121 ? -13.028 -5.977 -33.172 1.00 42.50 121 ASP A C 1
ATOM 937 O O . ASP A 1 121 ? -14.186 -6.368 -33.301 1.00 42.50 121 ASP A O 1
ATOM 941 N N . ARG A 1 122 ? -12.547 -4.931 -33.862 1.00 38.12 122 ARG A N 1
ATOM 942 C CA . ARG A 1 122 ? -13.015 -4.524 -35.198 1.00 38.12 122 ARG A CA 1
ATOM 943 C C . ARG A 1 122 ? -12.211 -3.342 -35.749 1.00 38.12 122 ARG A C 1
ATOM 945 O O . ARG A 1 122 ? -12.270 -2.239 -35.222 1.00 38.12 122 ARG A O 1
ATOM 952 N N . ARG A 1 123 ? -11.636 -3.602 -36.929 1.00 34.47 123 ARG A N 1
ATOM 953 C CA . ARG A 1 123 ? -11.317 -2.679 -38.038 1.00 34.47 123 ARG A CA 1
ATOM 954 C C . ARG A 1 123 ? -9.887 -2.154 -38.119 1.00 34.47 123 ARG A C 1
ATOM 956 O O . ARG A 1 123 ? -9.521 -1.120 -37.572 1.00 34.47 123 ARG A O 1
ATOM 963 N N . GLY A 1 124 ? -9.129 -2.847 -38.967 1.00 30.73 124 GLY A N 1
ATOM 964 C CA . GLY A 1 124 ? -8.100 -2.223 -39.780 1.00 30.73 124 GLY A CA 1
ATOM 965 C C . GLY A 1 124 ? -8.670 -1.259 -40.831 1.00 30.73 124 GLY A C 1
ATOM 966 O O . GLY A 1 124 ? -9.850 -1.301 -41.172 1.00 30.73 124 GLY A O 1
ATOM 967 N N . SER A 1 125 ? -7.749 -0.443 -41.347 1.00 36.94 125 SER A N 1
ATOM 968 C CA . SER A 1 125 ? -7.756 0.281 -42.624 1.00 36.94 125 SER A CA 1
ATOM 969 C C . SER A 1 125 ? -8.925 1.234 -42.922 1.00 36.94 125 SER A C 1
ATOM 971 O O . SER A 1 125 ? -9.979 0.832 -43.405 1.00 36.94 125 SER A O 1
ATOM 973 N N . SER A 1 126 ? -8.699 2.540 -42.750 1.00 37.12 126 SER A N 1
ATOM 974 C CA . SER A 1 126 ? -8.689 3.504 -43.869 1.00 37.12 126 SER A CA 1
ATOM 975 C C . SER A 1 126 ? -8.524 4.953 -43.384 1.00 37.12 126 SER A C 1
ATOM 977 O O . SER A 1 126 ? -9.076 5.394 -42.382 1.00 37.12 126 SER A O 1
ATOM 979 N N . THR A 1 127 ? -7.687 5.665 -44.130 1.00 44.66 127 THR A N 1
ATOM 980 C CA . THR A 1 127 ? -7.455 7.114 -44.230 1.00 44.66 127 THR A CA 1
ATOM 981 C C . THR A 1 127 ? -8.577 8.059 -43.771 1.00 44.66 127 THR A C 1
ATOM 983 O O . THR A 1 127 ? -9.663 8.040 -44.341 1.00 44.66 127 THR A O 1
ATOM 986 N N . ALA A 1 128 ? -8.254 9.020 -42.892 1.00 39.59 128 ALA A N 1
ATOM 987 C CA . ALA A 1 128 ? -8.960 10.305 -42.797 1.00 39.59 128 ALA A CA 1
ATOM 988 C C . ALA A 1 128 ? -8.057 11.405 -42.196 1.00 39.59 128 ALA A C 1
ATOM 990 O O . ALA A 1 128 ? -7.345 11.200 -41.216 1.00 39.59 128 ALA A O 1
ATOM 991 N N . LEU A 1 129 ? -8.063 12.570 -42.845 1.00 43.50 129 LEU A N 1
ATOM 992 C CA . LEU A 1 129 ? -7.106 13.668 -42.710 1.00 43.50 129 LEU A CA 1
ATOM 993 C C . LEU A 1 129 ? -7.189 14.439 -41.379 1.00 43.50 129 LEU A C 1
ATOM 995 O O . LEU A 1 129 ? -8.258 14.847 -40.930 1.00 43.50 129 LEU A O 1
ATOM 999 N N . ARG A 1 130 ? -6.021 14.760 -40.810 1.00 47.44 130 ARG A N 1
ATOM 1000 C CA . ARG A 1 130 ? -5.850 15.627 -39.632 1.00 47.44 130 ARG A CA 1
ATOM 1001 C C . ARG A 1 130 ? -5.954 17.106 -40.037 1.00 47.44 130 ARG A C 1
ATOM 1003 O O . ARG A 1 130 ? -5.005 17.664 -40.582 1.00 47.44 130 ARG A O 1
ATOM 1010 N N . ARG A 1 131 ? -7.081 17.772 -39.750 1.00 50.59 131 ARG A N 1
ATOM 1011 C CA . ARG A 1 131 ? -7.260 19.222 -39.986 1.00 50.59 131 ARG A CA 1
ATOM 1012 C C . ARG A 1 131 ? -6.964 20.020 -38.709 1.00 50.59 131 ARG A C 1
ATOM 1014 O O . ARG A 1 131 ? -7.661 19.902 -37.708 1.00 50.59 131 ARG A O 1
ATOM 1021 N N . ARG A 1 132 ? -5.903 20.832 -38.749 1.00 44.31 132 ARG A N 1
ATOM 1022 C CA . ARG A 1 132 ? -5.451 21.730 -37.670 1.00 44.31 132 ARG A CA 1
ATOM 1023 C C . ARG A 1 132 ? -6.349 22.976 -37.634 1.00 44.31 132 ARG A C 1
ATOM 1025 O O . ARG A 1 132 ? -6.381 23.714 -38.615 1.00 44.31 132 ARG A O 1
ATOM 1032 N N . ARG A 1 133 ? -7.061 23.230 -36.530 1.00 43.38 133 ARG A N 1
ATOM 1033 C CA . ARG A 1 133 ? -7.723 24.524 -36.283 1.00 43.38 133 ARG A CA 1
ATOM 1034 C C . ARG A 1 133 ? -6.756 25.449 -35.545 1.00 43.38 133 ARG A C 1
ATOM 1036 O O . ARG A 1 133 ? -6.259 25.094 -34.482 1.00 43.38 133 ARG A O 1
ATOM 1043 N N . ARG A 1 134 ? -6.475 26.605 -36.148 1.00 41.75 134 ARG A N 1
ATOM 1044 C CA . ARG A 1 134 ? -5.987 27.799 -35.452 1.00 41.75 134 ARG A CA 1
ATOM 1045 C C . ARG A 1 134 ? -7.210 28.603 -35.010 1.00 41.75 134 ARG A C 1
ATOM 1047 O O . ARG A 1 134 ? -8.121 28.781 -35.816 1.00 41.75 134 ARG A O 1
ATOM 1054 N N . SER A 1 135 ? -7.181 29.075 -33.774 1.00 45.53 135 SER A N 1
ATOM 1055 C CA . SER A 1 135 ? -7.713 30.368 -33.351 1.00 45.53 135 SER A CA 1
ATOM 1056 C C . SER A 1 135 ? -6.701 30.968 -32.393 1.00 45.53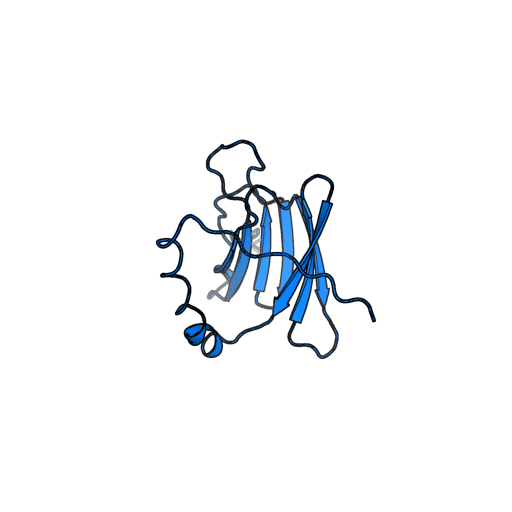 135 SER A C 1
ATOM 1058 O O . SER A 1 135 ? -5.989 30.166 -31.746 1.00 45.53 135 SER A O 1
#

pLDDT: mean 79.4, std 20.86, range [30.73, 97.0]

Foldseek 3Di:
DDDDPPDDDQDDDQADWQEWDDPDPFKIKTFFWDAQPPPPIFGKIWMWGWDDDPVGTHTHTDDIDGPPRWTFNYKDWADDPPFQWIWIFTDTDPDTDIDIDGDDDPVRPPPPPPDDPDDPDDDDDDDDDDDDDDD